Protein AF-A0A8D0G6Y2-F1 (afdb_monomer_lite)

Sequence (156 aa):
MEVSAKDVQKKNSLVETTPVTKPTTKTVTAESRKKTEPFVKKNSSHKALKVTAQERATEFAKELHEDGGKLFCTSCNVMLDHTRRSIVVDHIKCKTHLKRKAEFEQRNDNNRQRTITSSIQCHTDTQMSRIEVTQEFVKMCLEAKIPLEKADHPSV

Organism: Sphenodon punctatus (NCBI:txid8508)

Radius of gyration: 36.0 Å; chains: 1; bounding box: 61×84×103 Å

Foldseek 3Di:
DDDDDDDDDDDDDDDDDDDDDDDDDDDDDDDDDDDDDDDPPDPPPVDPPQQWLCNQCVVVVPQWDDDPRWIAGPQVRDTDDRRDPVRVVCCCVDPVNVVSVVVSVVVVVVPPDDDPVRVVVPPDVVVVVVVVVVVVVVVVCVVVVPDCVVVPDDDD

Structure (mmCIF, N/CA/C/O backbone):
data_AF-A0A8D0G6Y2-F1
#
_entry.id   AF-A0A8D0G6Y2-F1
#
loop_
_atom_site.group_PDB
_atom_site.id
_atom_site.type_symbol
_atom_site.label_atom_id
_atom_site.label_alt_id
_atom_site.label_comp_id
_atom_site.label_asym_id
_atom_site.label_entity_id
_atom_site.label_seq_id
_atom_site.pdbx_PDB_ins_code
_atom_site.Cartn_x
_atom_site.Cartn_y
_atom_site.Cartn_z
_atom_site.occupancy
_atom_site.B_iso_or_equiv
_atom_site.auth_seq_id
_atom_site.auth_comp_id
_atom_site.auth_asym_id
_atom_site.auth_atom_id
_atom_site.pdbx_PDB_model_num
ATOM 1 N N . MET A 1 1 ? -5.859 -54.068 20.489 1.00 40.16 1 MET A N 1
ATOM 2 C CA . MET A 1 1 ? -5.421 -53.446 21.753 1.00 40.16 1 MET A CA 1
ATOM 3 C C . MET A 1 1 ? -5.944 -52.017 21.716 1.00 40.16 1 MET A C 1
ATOM 5 O O . MET A 1 1 ? -5.443 -51.229 20.932 1.00 40.16 1 MET A O 1
ATOM 9 N N . GLU A 1 2 ? -7.207 -51.829 22.097 1.00 38.38 2 GLU A N 1
ATOM 10 C CA . GLU A 1 2 ? -7.658 -51.499 23.470 1.00 38.38 2 GLU A CA 1
ATOM 11 C C . GLU A 1 2 ? -7.444 -50.007 23.795 1.00 38.38 2 GLU A C 1
ATOM 13 O O . GLU A 1 2 ? -6.320 -49.529 23.801 1.00 38.38 2 GLU A O 1
ATOM 18 N N . VAL A 1 3 ? -8.503 -49.197 23.671 1.00 35.28 3 VAL A N 1
ATOM 19 C CA . VAL A 1 3 ? -9.381 -48.616 24.723 1.00 35.28 3 VAL A CA 1
ATOM 20 C C . VAL A 1 3 ? -8.755 -47.572 25.671 1.00 35.28 3 VAL A C 1
ATOM 22 O O . VAL A 1 3 ? -8.019 -47.895 26.586 1.00 35.28 3 VAL A O 1
ATOM 25 N N . SER A 1 4 ? -9.240 -46.334 25.486 1.00 39.44 4 SER A N 1
ATOM 26 C CA . SER A 1 4 ? -10.000 -45.507 26.446 1.00 39.44 4 SER A CA 1
ATOM 27 C C . SER A 1 4 ? -9.334 -44.760 27.620 1.00 39.44 4 SER A C 1
ATOM 29 O O . SER A 1 4 ? -8.659 -45.337 28.462 1.00 39.44 4 SER A O 1
ATOM 31 N N . ALA A 1 5 ? -9.751 -43.482 27.692 1.00 43.12 5 ALA A N 1
ATOM 32 C CA . ALA A 1 5 ? -10.068 -42.628 28.849 1.00 43.12 5 ALA A CA 1
ATOM 33 C C . ALA A 1 5 ? -8.969 -42.279 29.868 1.00 43.12 5 ALA A C 1
ATOM 35 O O . ALA A 1 5 ? -8.291 -43.168 30.360 1.00 43.12 5 ALA A O 1
ATOM 36 N N . LYS A 1 6 ? -8.900 -40.993 30.278 1.00 40.03 6 LYS A N 1
ATOM 37 C CA . LYS A 1 6 ? -9.425 -40.495 31.578 1.00 40.03 6 LYS A CA 1
ATOM 38 C C . LYS A 1 6 ? -9.667 -38.973 31.554 1.00 40.03 6 LYS A C 1
ATOM 40 O O . LYS A 1 6 ? -8.750 -38.194 31.310 1.00 40.03 6 LYS A O 1
ATOM 45 N N . ASP A 1 7 ? -10.903 -38.591 31.868 1.00 40.31 7 ASP A N 1
ATOM 46 C CA . ASP A 1 7 ? -11.307 -37.346 32.529 1.00 40.31 7 ASP A CA 1
ATOM 47 C C . ASP A 1 7 ? -10.454 -37.029 33.771 1.00 40.31 7 ASP A C 1
ATOM 49 O O . ASP A 1 7 ? -9.956 -37.946 34.416 1.00 40.31 7 ASP A O 1
ATOM 53 N N . VAL A 1 8 ? -10.391 -35.754 34.180 1.00 41.72 8 VAL A N 1
ATOM 54 C CA . VAL A 1 8 ? -10.646 -35.342 35.577 1.00 41.72 8 VAL A CA 1
ATOM 55 C C . VAL A 1 8 ? -10.889 -33.830 35.649 1.00 41.72 8 VAL A C 1
ATOM 57 O O . VAL A 1 8 ? -10.152 -32.996 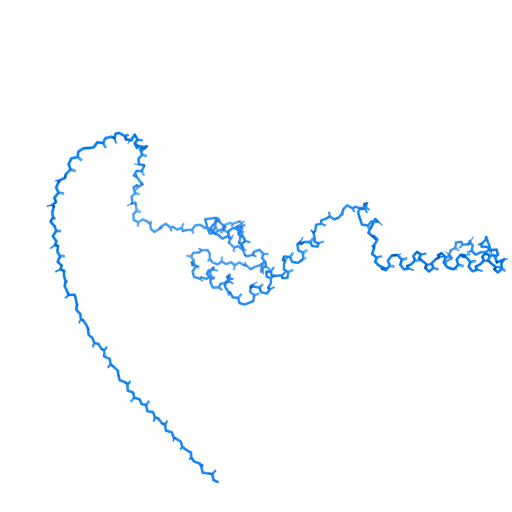35.131 1.00 41.72 8 VAL A O 1
ATOM 60 N N . GLN A 1 9 ? -11.960 -33.518 36.362 1.00 38.59 9 GLN A N 1
ATOM 61 C CA . GLN A 1 9 ? -12.584 -32.232 36.610 1.00 38.59 9 GLN A CA 1
ATOM 62 C C . GLN A 1 9 ? -12.322 -31.819 38.066 1.00 38.59 9 GLN A C 1
ATOM 64 O O . GLN A 1 9 ? -12.472 -32.649 38.963 1.00 38.59 9 GLN A O 1
ATOM 69 N N . LYS A 1 10 ? -11.982 -30.550 38.347 1.00 36.06 10 LYS A N 1
ATOM 70 C CA . LYS A 1 10 ? -12.066 -29.966 39.708 1.00 36.06 10 LYS A CA 1
ATOM 71 C C . LYS A 1 10 ? -12.098 -28.429 39.632 1.00 36.06 10 LYS A C 1
ATOM 73 O O . LYS A 1 10 ? -11.122 -27.818 39.230 1.00 36.06 10 LYS A O 1
ATOM 78 N N . LYS A 1 11 ? -13.293 -27.827 39.699 1.00 36.38 11 LYS A N 1
ATOM 79 C CA . LYS A 1 11 ? -13.962 -27.198 40.868 1.00 36.38 11 LYS A CA 1
ATOM 80 C C . LYS A 1 11 ? -13.344 -25.868 41.341 1.00 36.38 11 LYS A C 1
ATOM 82 O O . LYS A 1 11 ? -12.290 -25.862 41.958 1.00 36.38 11 LYS A O 1
ATOM 87 N N . ASN A 1 12 ? -14.120 -24.808 41.083 1.00 29.22 12 ASN A N 1
ATOM 88 C CA . ASN A 1 12 ? -14.600 -23.729 41.965 1.00 29.22 12 ASN A CA 1
ATOM 89 C C . ASN A 1 12 ? -13.676 -23.164 43.059 1.00 29.22 12 ASN A C 1
ATOM 91 O O . ASN A 1 12 ? -13.261 -23.912 43.934 1.00 29.22 12 ASN A O 1
ATOM 95 N N . SER A 1 13 ? -13.613 -21.826 43.165 1.00 35.34 13 SER A N 1
ATOM 96 C CA . SER A 1 13 ? -14.141 -21.127 44.355 1.00 35.34 13 SER A CA 1
ATOM 97 C C . SER A 1 13 ? -14.290 -19.607 44.151 1.00 35.34 13 SER A C 1
ATOM 99 O O . SER A 1 13 ? -13.337 -18.909 43.827 1.00 35.34 13 SER A O 1
ATOM 101 N N . LEU A 1 14 ? -15.516 -19.139 44.401 1.00 33.75 14 LEU A N 1
ATOM 102 C CA . LEU A 1 14 ? -15.931 -17.829 44.939 1.00 33.75 14 LEU A CA 1
ATOM 103 C C . LEU A 1 14 ? -15.182 -17.611 46.292 1.00 33.75 14 LEU A C 1
ATOM 105 O O . LEU A 1 14 ? -14.813 -18.604 46.912 1.00 33.75 14 LEU A O 1
ATOM 109 N N . VAL A 1 15 ? -14.824 -16.425 46.793 1.00 32.75 15 VAL A N 1
ATOM 110 C CA . VAL A 1 15 ? -15.685 -15.416 47.438 1.00 32.75 15 VAL A CA 1
ATOM 111 C C . VAL A 1 15 ? -14.880 -14.136 47.760 1.00 32.75 15 VAL A C 1
ATOM 113 O O . VAL A 1 15 ? -13.667 -14.189 47.937 1.00 32.75 15 VAL A O 1
ATOM 116 N N . GLU A 1 16 ? -15.621 -13.024 47.831 1.00 26.88 16 GLU A N 1
ATOM 117 C CA . GLU A 1 16 ? -15.520 -11.805 48.667 1.00 26.88 16 GLU A CA 1
ATOM 118 C C . GLU A 1 16 ? -14.322 -11.647 49.639 1.00 26.88 16 GLU A C 1
ATOM 120 O O . GLU A 1 16 ? -13.919 -12.574 50.326 1.00 26.88 16 GLU A O 1
ATOM 125 N N . THR A 1 17 ? -13.754 -10.461 49.880 1.00 29.72 17 THR A N 1
ATOM 126 C CA . THR A 1 17 ? -14.370 -9.351 50.638 1.00 29.72 17 THR A CA 1
ATOM 127 C C . THR A 1 17 ? -13.362 -8.188 50.729 1.00 29.72 17 THR A C 1
ATOM 129 O O . THR A 1 17 ? -12.161 -8.394 50.878 1.00 29.72 17 THR A O 1
ATOM 132 N N . THR A 1 18 ? -13.855 -6.950 50.681 1.00 32.94 18 THR A N 1
ATOM 133 C CA . THR A 1 18 ? -13.172 -5.732 51.173 1.00 32.94 18 THR A CA 1
ATOM 134 C C . THR A 1 18 ? -13.118 -5.723 52.714 1.00 32.94 18 THR A C 1
ATOM 136 O O . THR A 1 18 ? -14.000 -6.334 53.318 1.00 32.94 18 THR A O 1
ATOM 139 N N . PRO A 1 19 ? -12.213 -4.969 53.380 1.00 35.41 19 PRO A N 1
ATOM 140 C CA . PRO A 1 19 ? -12.608 -3.616 53.801 1.00 35.41 19 PRO A CA 1
ATOM 141 C C . PRO A 1 19 ? -11.492 -2.546 53.864 1.00 35.41 19 PRO A C 1
ATOM 143 O O . PRO A 1 19 ? -10.293 -2.796 53.827 1.00 35.41 19 PRO A O 1
ATOM 146 N N . VAL A 1 20 ? -11.995 -1.316 53.967 1.00 33.72 20 VAL A N 1
ATOM 147 C CA . VAL A 1 20 ? -11.392 0.021 54.072 1.00 33.72 20 VAL A CA 1
ATOM 148 C C . VAL A 1 20 ? -10.539 0.234 55.334 1.00 33.72 20 VAL A C 1
ATOM 150 O O . VAL A 1 20 ? -10.918 -0.213 56.412 1.00 33.72 20 VAL A O 1
ATOM 153 N N . THR A 1 21 ? -9.481 1.058 55.257 1.00 31.83 21 THR A N 1
ATOM 154 C CA . THR A 1 21 ? -9.026 1.893 56.397 1.00 31.83 21 THR A CA 1
ATOM 155 C C . THR A 1 21 ? -8.214 3.126 55.949 1.00 31.83 21 THR A C 1
ATOM 157 O O . THR A 1 21 ? -7.267 3.015 55.177 1.00 31.83 21 THR A O 1
ATOM 160 N N . LYS A 1 22 ? -8.608 4.317 56.437 1.00 33.00 22 LYS A N 1
ATOM 161 C CA . LYS A 1 22 ? -7.851 5.595 56.412 1.00 33.00 22 LYS A CA 1
ATOM 162 C C . LYS A 1 22 ? -6.828 5.624 57.565 1.00 33.00 22 LYS A C 1
ATOM 164 O O . LYS A 1 22 ? -7.079 4.972 58.577 1.00 33.00 22 LYS A O 1
ATOM 169 N N . PRO A 1 23 ? -5.740 6.415 57.473 1.00 30.23 23 PRO A N 1
ATOM 170 C CA . PRO A 1 23 ? -5.595 7.600 58.355 1.00 30.23 23 PRO A CA 1
ATOM 171 C C . PRO A 1 23 ? -4.897 8.799 57.657 1.00 30.23 23 PRO A C 1
ATOM 173 O O . PRO A 1 23 ? -4.056 8.620 56.788 1.00 30.23 23 PRO A O 1
ATOM 176 N N . THR A 1 24 ? -5.378 10.038 57.801 1.00 30.72 24 THR A N 1
ATOM 177 C CA . THR A 1 24 ? -5.086 11.059 58.840 1.00 30.72 24 THR A CA 1
ATOM 178 C C . THR A 1 24 ? -3.816 11.894 58.595 1.00 30.72 24 THR A C 1
ATOM 180 O O . THR A 1 24 ? -2.705 11.400 58.454 1.00 30.72 24 THR A O 1
ATOM 183 N N . THR A 1 25 ? -4.070 13.200 58.576 1.00 30.22 25 THR A N 1
ATOM 184 C CA . THR A 1 25 ? -3.269 14.409 58.356 1.00 30.22 25 THR A CA 1
ATOM 185 C C . THR A 1 25 ? -1.990 14.531 59.195 1.00 30.22 25 THR A C 1
ATOM 187 O O . THR A 1 25 ? -2.044 14.320 60.405 1.00 30.22 25 THR A O 1
ATOM 190 N N . LYS A 1 26 ? -0.899 15.043 58.597 1.00 35.69 26 LYS A N 1
ATOM 191 C CA . LYS A 1 26 ? 0.097 15.900 59.276 1.00 35.69 26 LYS A CA 1
ATOM 192 C C . LYS A 1 26 ? 0.631 16.993 58.337 1.00 35.69 26 LYS A C 1
ATOM 194 O O . LYS A 1 26 ? 1.011 16.726 57.203 1.00 35.69 26 LYS A O 1
ATOM 199 N N . THR A 1 27 ? 0.629 18.213 58.862 1.00 29.94 27 THR A N 1
ATOM 200 C CA . THR A 1 27 ? 1.142 19.475 58.313 1.00 29.94 27 THR A CA 1
ATOM 201 C C . THR A 1 27 ? 2.652 19.584 58.521 1.00 29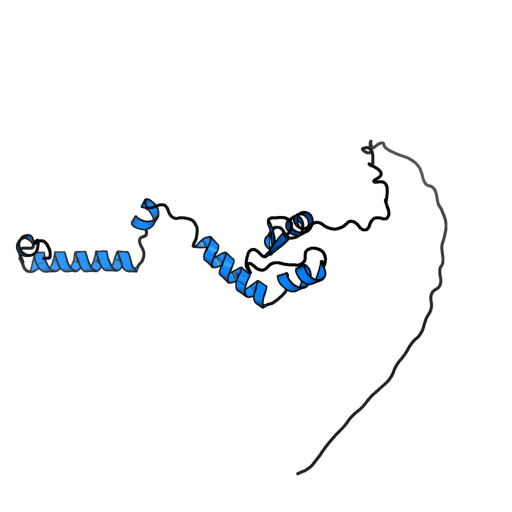.94 27 THR A C 1
ATOM 203 O O . THR A 1 27 ? 3.078 19.386 59.655 1.00 29.94 27 THR A O 1
ATOM 206 N N . VAL A 1 28 ? 3.430 19.992 57.507 1.00 33.78 28 VAL A N 1
ATOM 207 C CA . VAL A 1 28 ? 4.751 20.638 57.677 1.00 33.78 28 VAL A CA 1
ATOM 208 C C . VAL A 1 28 ? 4.994 21.660 56.545 1.00 33.78 28 VAL A C 1
ATOM 210 O O . VAL A 1 28 ? 4.890 21.330 55.371 1.00 33.78 28 VAL A O 1
ATOM 213 N N . THR A 1 29 ? 5.231 22.895 56.997 1.00 30.47 29 THR A N 1
ATOM 214 C CA . THR A 1 29 ? 5.884 24.120 56.476 1.00 30.47 29 THR A CA 1
ATOM 215 C C . THR A 1 29 ? 6.164 24.402 54.988 1.00 30.47 29 THR A C 1
ATOM 217 O O . THR A 1 29 ? 6.424 23.541 54.159 1.00 30.47 29 THR A O 1
ATOM 220 N N . ALA A 1 30 ? 6.139 25.714 54.727 1.00 32.72 30 ALA A N 1
ATOM 221 C CA . ALA A 1 30 ? 6.271 26.455 53.479 1.00 32.72 30 ALA A CA 1
ATOM 222 C C . ALA A 1 30 ? 7.594 26.267 52.718 1.00 32.72 30 ALA A C 1
ATOM 224 O O . ALA A 1 30 ? 8.631 26.112 53.346 1.00 32.72 30 ALA A O 1
ATOM 225 N N . GLU A 1 31 ? 7.555 26.415 51.385 1.00 29.66 31 GLU A N 1
ATOM 226 C CA . GLU A 1 31 ? 8.246 27.491 50.650 1.00 29.66 31 GLU A CA 1
ATOM 227 C C . GLU A 1 31 ? 8.066 27.392 49.120 1.00 29.66 31 GLU A C 1
ATOM 229 O O . GLU A 1 31 ? 7.921 26.323 48.536 1.00 29.66 31 GLU A O 1
ATOM 234 N N . SER A 1 32 ? 8.166 28.566 48.490 1.00 34.62 32 SER A N 1
ATOM 235 C CA . SER A 1 32 ? 8.551 28.826 47.096 1.00 34.62 32 SER A CA 1
ATOM 236 C C . SER A 1 32 ? 7.528 28.697 45.953 1.00 34.62 32 SER A C 1
ATOM 238 O O . SER A 1 32 ? 7.141 27.639 45.465 1.00 34.62 32 SER A O 1
ATOM 240 N N . ARG A 1 33 ? 7.196 29.896 45.457 1.00 44.88 33 ARG A N 1
ATOM 241 C CA . ARG A 1 33 ? 6.489 30.266 44.227 1.00 44.88 33 ARG A CA 1
ATOM 242 C C . ARG A 1 33 ? 6.877 29.417 43.007 1.00 44.88 33 ARG A C 1
ATOM 244 O O . ARG A 1 33 ? 8.013 29.486 42.545 1.00 44.88 33 ARG A O 1
ATOM 251 N N . LYS A 1 34 ? 5.878 28.819 42.352 1.00 42.91 34 LYS A N 1
ATOM 252 C CA . LYS A 1 34 ? 5.822 28.725 40.883 1.00 42.91 34 LYS A CA 1
ATOM 253 C C . LYS A 1 34 ? 4.424 29.117 40.417 1.00 42.91 34 LYS A C 1
ATOM 255 O O . LYS A 1 34 ? 3.429 28.553 40.854 1.00 42.91 34 LYS A O 1
ATOM 260 N N . LYS A 1 35 ? 4.381 30.145 39.572 1.00 42.09 35 LYS A N 1
ATOM 261 C CA . LYS A 1 35 ? 3.191 30.681 38.910 1.00 42.09 35 LYS A CA 1
ATOM 262 C C . LYS A 1 35 ? 2.644 29.578 37.997 1.00 42.09 35 LYS A C 1
ATOM 264 O O . LYS A 1 35 ? 3.256 29.274 36.980 1.00 42.09 35 LYS A O 1
ATOM 269 N N . THR A 1 36 ? 1.574 28.913 38.414 1.00 43.34 36 THR A N 1
ATOM 270 C CA . THR A 1 36 ? 0.881 27.915 37.600 1.00 43.34 36 THR A CA 1
ATOM 271 C C . THR A 1 36 ? -0.076 28.625 36.652 1.00 43.34 36 THR A C 1
ATOM 273 O O . THR A 1 36 ? -0.949 29.383 37.071 1.00 43.34 36 THR A O 1
ATOM 276 N N . GLU A 1 37 ? 0.141 28.386 35.362 1.00 54.94 37 GLU A N 1
ATOM 277 C CA . GLU A 1 37 ? -0.744 28.748 34.258 1.00 54.94 37 GLU A CA 1
ATOM 278 C C . GLU A 1 37 ? -2.204 28.354 34.561 1.00 54.94 37 GLU A C 1
ATOM 280 O O . GLU A 1 37 ? -2.440 27.326 35.211 1.00 54.94 37 GLU A O 1
ATOM 285 N N . PRO A 1 38 ? -3.202 29.141 34.117 1.00 42.25 38 PRO A N 1
ATOM 286 C CA . PRO A 1 38 ? -4.597 28.882 34.438 1.00 42.25 38 PRO A CA 1
ATOM 287 C C . PRO A 1 38 ? -5.032 27.520 33.891 1.00 42.25 38 PRO A C 1
ATOM 289 O O . PRO A 1 38 ? -5.123 27.293 32.685 1.00 42.25 38 PRO A O 1
ATOM 292 N N . PHE A 1 39 ? -5.333 26.606 34.813 1.00 47.25 39 PHE A N 1
ATOM 293 C CA . PHE A 1 39 ? -5.939 25.318 34.515 1.00 47.25 39 PHE A CA 1
ATOM 294 C C . PHE A 1 39 ? -7.340 25.576 33.951 1.00 47.25 39 PHE A C 1
ATOM 296 O O . PHE A 1 39 ? -8.282 25.866 34.696 1.00 47.25 39 PHE A O 1
ATOM 303 N N . VAL A 1 40 ? -7.475 25.517 32.624 1.00 55.16 40 VAL A N 1
ATOM 304 C CA . VAL A 1 40 ? -8.771 25.586 31.946 1.00 55.16 40 VAL A CA 1
ATOM 305 C C . VAL A 1 40 ? -9.592 24.389 32.415 1.00 55.16 40 VAL A C 1
ATOM 307 O O . VAL A 1 40 ? -9.393 23.255 31.978 1.00 55.16 40 VAL A O 1
ATOM 310 N N . LYS A 1 41 ? -10.512 24.643 33.348 1.00 55.66 41 LYS A N 1
ATOM 311 C CA . LYS A 1 41 ? -11.506 23.671 33.795 1.00 55.66 41 LYS A CA 1
ATOM 312 C C . LYS A 1 41 ? -12.394 23.353 32.594 1.00 55.66 41 LYS A C 1
ATOM 314 O O . LYS A 1 41 ? -13.267 24.138 32.237 1.00 55.66 41 LYS A O 1
ATOM 319 N N . LYS A 1 42 ? -12.155 22.217 31.935 1.00 60.00 42 LYS A N 1
ATOM 320 C CA . LYS A 1 42 ? -13.101 21.685 30.952 1.00 60.00 42 LYS A CA 1
ATOM 321 C C . LYS A 1 42 ? -14.353 21.271 31.712 1.00 60.00 42 LYS A C 1
ATOM 323 O O . LYS A 1 42 ? -14.315 20.342 32.515 1.00 60.00 42 LYS A O 1
ATOM 328 N N . ASN A 1 43 ? -15.444 21.985 31.464 1.00 55.78 43 ASN A N 1
ATOM 329 C CA . ASN A 1 43 ? -16.764 21.637 31.966 1.00 55.78 43 ASN A CA 1
ATOM 330 C C . ASN A 1 43 ? -17.073 20.198 31.540 1.00 55.78 43 ASN A C 1
ATOM 332 O O . ASN A 1 43 ? -17.166 19.908 30.344 1.00 55.78 43 ASN A O 1
ATOM 336 N N . SER A 1 44 ? -17.201 19.290 32.509 1.00 57.62 44 SER A N 1
ATOM 337 C CA . SER A 1 44 ? -17.569 17.899 32.262 1.00 57.62 44 SER A CA 1
ATOM 338 C C . SER A 1 44 ? -19.055 17.832 31.925 1.00 57.62 44 SER A C 1
ATOM 340 O O . SER A 1 44 ? -19.898 17.469 32.742 1.00 57.62 44 SER A O 1
ATOM 342 N N . SER A 1 45 ? -19.396 18.214 30.696 1.00 62.16 45 SER A N 1
ATOM 343 C CA . SER A 1 45 ? -20.637 17.749 30.101 1.00 62.16 45 SER A CA 1
ATOM 344 C C . SER A 1 45 ? -20.511 16.231 30.005 1.00 62.16 45 SER A C 1
ATOM 346 O O . SER A 1 45 ? -19.595 15.739 29.351 1.00 62.16 45 SER A O 1
ATOM 348 N N . HIS A 1 46 ? -21.396 15.489 30.674 1.00 58.97 46 HIS A N 1
ATOM 349 C CA . HIS A 1 46 ? -21.494 14.022 30.632 1.00 58.97 46 HIS A CA 1
ATOM 350 C C . HIS A 1 46 ? -21.943 13.502 29.251 1.00 58.97 46 HIS A C 1
ATOM 352 O O . HIS A 1 46 ? -22.744 12.579 29.132 1.00 58.97 46 HIS A O 1
ATOM 358 N N . LYS A 1 47 ? -21.444 14.111 28.178 1.00 56.19 47 LYS A N 1
ATOM 359 C CA . LYS A 1 47 ? -21.535 13.588 26.827 1.00 56.19 47 LYS A CA 1
ATOM 360 C C . LYS A 1 47 ? -20.320 12.693 26.655 1.00 56.19 47 LYS A C 1
ATOM 362 O O . LYS A 1 47 ? -19.191 13.171 26.739 1.00 56.19 47 LYS A O 1
ATOM 367 N N . ALA A 1 48 ? -20.550 11.398 26.446 1.00 58.53 48 ALA A N 1
ATOM 368 C CA . ALA A 1 48 ? -19.501 10.505 25.978 1.00 58.53 48 ALA A CA 1
ATOM 369 C C . ALA A 1 48 ? -18.832 11.178 24.772 1.00 58.53 48 ALA A C 1
ATOM 371 O O . ALA A 1 48 ? -19.508 11.468 23.781 1.00 58.53 48 ALA A O 1
ATOM 372 N N . LEU A 1 49 ? -17.547 11.515 24.903 1.00 72.62 49 LEU A N 1
ATOM 373 C CA . LEU A 1 49 ? -16.783 12.138 23.830 1.00 72.62 49 LEU A CA 1
ATOM 374 C C . LEU A 1 49 ? -16.800 11.153 22.662 1.00 72.62 49 LEU A C 1
ATOM 376 O O . LEU A 1 49 ? -16.187 10.087 22.730 1.00 72.62 49 LEU A O 1
ATOM 380 N N . LYS A 1 50 ? -17.589 11.463 21.629 1.00 81.69 50 LYS A N 1
ATOM 381 C CA . LYS A 1 50 ? -17.588 10.690 20.393 1.00 81.69 50 LYS A CA 1
ATOM 382 C C . LYS A 1 50 ? -16.234 10.928 19.751 1.00 81.69 50 LYS A C 1
ATOM 384 O O . LYS A 1 50 ? -16.007 12.005 19.212 1.00 81.69 50 LYS A O 1
ATOM 389 N N . VAL A 1 51 ? -15.351 9.942 19.873 1.00 90.12 51 VAL A N 1
ATOM 390 C CA . VAL A 1 51 ? -14.041 9.998 19.234 1.00 90.12 51 VAL A CA 1
ATOM 391 C C . VAL A 1 51 ? -14.266 10.063 17.731 1.00 90.12 51 VAL A C 1
ATOM 393 O O . VAL A 1 51 ? -14.983 9.225 17.185 1.00 90.12 51 VAL A O 1
ATOM 396 N N . THR A 1 52 ? -13.695 11.064 17.081 1.00 94.00 52 THR A N 1
ATOM 397 C CA . THR A 1 52 ? -13.785 11.259 15.633 1.00 94.00 52 THR A CA 1
ATOM 398 C C . THR A 1 52 ? -12.795 10.354 14.895 1.00 94.00 52 THR A C 1
ATOM 400 O O . THR A 1 52 ? -11.812 9.871 15.467 1.00 94.00 52 THR A O 1
ATOM 403 N N . ALA A 1 53 ? -13.027 10.125 13.599 1.00 94.75 53 ALA A N 1
ATOM 404 C CA . ALA A 1 53 ? -12.070 9.408 12.755 1.00 94.75 53 ALA A CA 1
ATOM 405 C C . ALA A 1 53 ? -10.693 10.096 12.745 1.00 94.75 53 ALA A C 1
ATOM 407 O O . ALA A 1 53 ? -9.672 9.422 12.865 1.00 94.75 53 ALA A O 1
ATOM 408 N N . GLN A 1 54 ? -10.666 11.430 12.713 1.00 95.62 54 GLN A N 1
ATOM 409 C CA . GLN A 1 54 ? -9.432 12.215 12.720 1.00 95.62 54 GLN A CA 1
ATOM 410 C C . GLN A 1 54 ? -8.647 12.065 14.035 1.00 95.62 54 GLN A C 1
ATOM 412 O O . GLN A 1 54 ? -7.422 11.920 14.016 1.00 95.62 54 GLN A O 1
ATOM 417 N N . GLU A 1 55 ? -9.330 12.027 15.184 1.00 95.06 55 GLU A N 1
ATOM 418 C CA . GLU A 1 55 ? -8.684 11.765 16.479 1.00 95.06 55 GLU A CA 1
ATOM 419 C C . GLU A 1 55 ? -8.032 10.373 16.514 1.00 95.06 55 GLU A C 1
ATOM 421 O O . GLU A 1 55 ? -6.908 10.234 16.999 1.00 95.06 55 GLU A O 1
ATOM 426 N N . ARG A 1 56 ? -8.682 9.347 15.943 1.00 94.81 56 ARG A N 1
ATOM 427 C CA . ARG A 1 56 ? -8.085 8.003 15.812 1.00 94.81 56 ARG A CA 1
ATOM 428 C C . ARG A 1 56 ? -6.919 7.963 14.838 1.00 94.81 56 ARG A C 1
ATOM 430 O O . ARG A 1 56 ? -5.921 7.311 15.135 1.00 94.81 56 ARG A O 1
ATOM 437 N N . ALA A 1 57 ? -7.029 8.645 13.702 1.00 96.25 57 ALA A N 1
ATOM 438 C CA . ALA A 1 57 ? -5.925 8.758 12.757 1.00 96.25 57 ALA A CA 1
ATOM 439 C C . ALA A 1 57 ? -4.713 9.419 13.425 1.00 96.25 57 ALA A C 1
ATOM 441 O O . ALA A 1 57 ? -3.597 8.951 13.258 1.00 96.25 57 ALA A O 1
ATOM 442 N N . THR A 1 58 ? -4.930 10.425 14.275 1.00 95.50 58 THR A N 1
ATOM 443 C CA . THR A 1 58 ? -3.849 11.067 15.038 1.00 95.50 58 THR A CA 1
ATOM 444 C C . THR A 1 58 ? -3.245 10.125 16.089 1.00 95.50 58 THR A C 1
ATOM 446 O O . THR A 1 58 ? -2.026 10.076 16.243 1.00 95.50 58 THR A O 1
ATOM 449 N N . GLU A 1 59 ? -4.070 9.335 16.787 1.00 95.00 59 GLU A N 1
ATOM 450 C CA . GLU A 1 59 ? -3.607 8.328 17.759 1.00 95.00 59 GLU A CA 1
ATOM 451 C C . GLU A 1 59 ?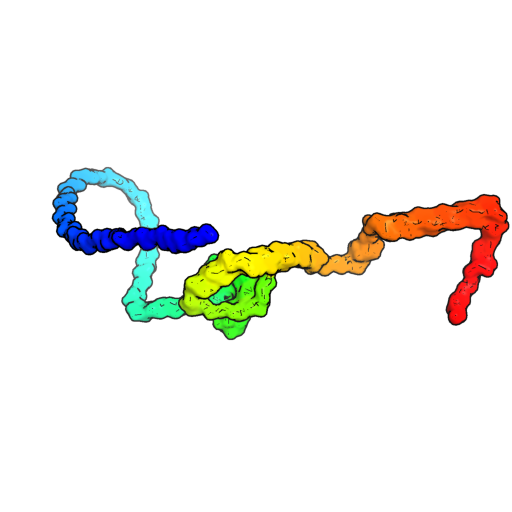 -2.736 7.239 17.104 1.00 95.00 59 GLU A C 1
ATOM 453 O O . GLU A 1 59 ? -1.746 6.796 17.687 1.00 95.00 59 GLU A O 1
ATOM 458 N N . PHE A 1 60 ? -3.081 6.832 15.879 1.00 94.75 60 PHE A N 1
ATOM 459 C CA . PHE A 1 60 ? -2.407 5.773 15.122 1.00 94.75 60 PHE A CA 1
ATOM 460 C C . PHE A 1 60 ? -1.800 6.287 13.807 1.00 94.75 60 PHE A C 1
ATOM 462 O O . PHE A 1 60 ? -1.857 5.599 12.787 1.00 94.75 60 PHE A O 1
ATOM 469 N N . ALA A 1 61 ? -1.164 7.463 13.836 1.00 92.94 61 ALA A N 1
ATOM 470 C CA . ALA A 1 61 ? -0.723 8.200 12.641 1.00 92.94 61 ALA A CA 1
ATOM 471 C C . ALA A 1 61 ? 0.242 7.447 11.708 1.00 92.94 61 ALA A C 1
ATOM 473 O O . ALA A 1 61 ? 0.418 7.826 10.556 1.00 92.94 61 ALA A O 1
ATOM 474 N N . LYS A 1 62 ? 0.885 6.378 12.192 1.00 92.69 62 LYS A N 1
ATOM 475 C CA . LYS A 1 62 ? 1.768 5.529 11.376 1.00 92.69 62 LYS A CA 1
ATOM 476 C C . LYS A 1 62 ? 1.012 4.519 10.514 1.00 92.69 62 LYS A C 1
ATOM 478 O O . LYS A 1 62 ? 1.520 4.095 9.486 1.00 92.69 62 LYS A O 1
ATOM 483 N N . GLU A 1 63 ? -0.150 4.078 10.978 1.00 94.88 63 GLU A N 1
ATOM 484 C CA . GLU A 1 63 ? -0.869 2.924 10.425 1.00 94.88 63 GLU A CA 1
ATOM 485 C C . GLU A 1 63 ? -2.153 3.356 9.710 1.00 94.88 63 GLU A C 1
ATOM 487 O O . GLU A 1 63 ? -2.618 2.663 8.800 1.00 94.88 63 GLU A O 1
ATOM 492 N N . LEU A 1 64 ? -2.740 4.480 10.139 1.00 96.69 64 LEU A N 1
ATOM 493 C CA . LEU A 1 64 ? -4.070 4.920 9.741 1.00 96.69 64 LEU A CA 1
ATOM 494 C C . LEU A 1 64 ? -4.066 6.356 9.221 1.00 96.69 64 LEU A C 1
ATOM 496 O O . LEU A 1 64 ? -3.308 7.200 9.697 1.00 96.69 64 LEU A O 1
ATOM 500 N N . HIS A 1 65 ? -4.989 6.636 8.311 1.00 97.00 65 HIS A N 1
ATOM 501 C CA . HIS A 1 65 ? -5.321 7.981 7.856 1.00 97.00 65 HIS A CA 1
ATOM 502 C C . HIS A 1 65 ? -6.841 8.161 7.828 1.00 97.00 65 HIS A C 1
ATOM 504 O O . HIS A 1 65 ? -7.604 7.191 7.813 1.00 97.00 65 HIS A O 1
ATOM 510 N N . GLU A 1 66 ? -7.278 9.411 7.878 1.00 96.94 66 GLU A N 1
ATOM 511 C CA . GLU A 1 66 ? -8.684 9.776 7.762 1.00 96.94 66 GLU A CA 1
ATOM 512 C C . GLU A 1 66 ? -8.955 10.316 6.357 1.00 96.94 66 GLU A C 1
ATOM 514 O O . GLU A 1 66 ? -8.129 11.037 5.800 1.00 96.94 66 GLU A O 1
ATOM 519 N N . ASP A 1 67 ? -10.092 9.920 5.792 1.00 96.06 67 ASP A N 1
ATOM 520 C CA . ASP A 1 67 ? -10.601 10.427 4.522 1.00 96.06 67 ASP A CA 1
ATOM 521 C C . ASP A 1 67 ? -12.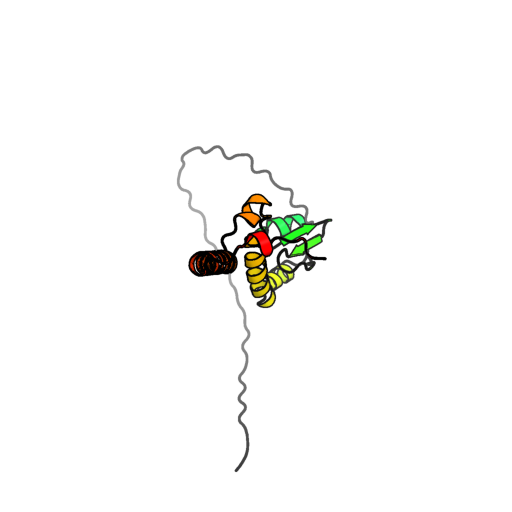133 10.521 4.588 1.00 96.06 67 ASP A C 1
ATOM 523 O O . ASP A 1 67 ? -12.830 9.534 4.860 1.00 96.06 67 ASP A O 1
ATOM 527 N N . GLY A 1 68 ? -12.670 11.725 4.388 1.00 94.06 68 GLY A N 1
ATOM 528 C CA . GLY A 1 68 ? -14.112 11.981 4.332 1.00 94.06 68 GLY A CA 1
ATOM 529 C C . GLY A 1 68 ? -14.895 11.569 5.589 1.00 94.06 68 GLY A C 1
ATOM 530 O O . GLY A 1 68 ? -16.028 11.091 5.490 1.00 94.06 68 GLY A O 1
ATOM 531 N N . GLY A 1 69 ? -14.300 11.697 6.772 1.00 93.69 69 GLY A N 1
ATOM 532 C CA . GLY A 1 69 ? -14.860 11.285 8.060 1.00 93.69 69 GLY A CA 1
ATOM 533 C C . GLY A 1 69 ? -14.753 9.784 8.341 1.00 93.69 69 GLY A C 1
ATOM 534 O O . GLY A 1 69 ? -15.361 9.290 9.298 1.00 93.69 69 GLY A O 1
ATOM 535 N N . LYS A 1 70 ? -14.007 9.038 7.521 1.00 95.38 70 LYS A N 1
ATOM 536 C CA . LYS A 1 70 ? -13.815 7.589 7.648 1.00 95.38 70 LYS A CA 1
ATOM 537 C C . LYS A 1 70 ? -12.354 7.277 7.931 1.00 95.38 70 LYS A C 1
ATOM 539 O O . LYS A 1 70 ? -11.458 7.988 7.500 1.00 95.38 70 LYS A O 1
ATOM 544 N N . LEU A 1 71 ? -12.120 6.205 8.679 1.00 96.75 71 LEU A N 1
ATOM 545 C CA . LEU A 1 71 ? -10.781 5.782 9.066 1.00 96.75 71 LEU A CA 1
ATOM 546 C C . LEU A 1 71 ? -10.330 4.648 8.152 1.00 96.75 71 LEU A C 1
ATOM 548 O O . LEU A 1 71 ? -11.041 3.652 8.010 1.00 96.75 71 LEU A O 1
ATOM 552 N N . PHE A 1 72 ? -9.149 4.784 7.569 1.00 97.62 72 PHE A N 1
ATOM 553 C CA . PHE A 1 72 ? -8.563 3.797 6.674 1.00 97.62 72 PHE A CA 1
ATOM 554 C C . PHE A 1 72 ? -7.199 3.356 7.183 1.00 97.62 72 PHE A C 1
ATOM 556 O O . PHE A 1 72 ? -6.443 4.143 7.749 1.00 97.62 72 PHE A O 1
ATOM 563 N N . CYS A 1 73 ? -6.876 2.085 6.964 1.00 97.25 73 CYS A N 1
ATOM 564 C CA . CYS A 1 73 ? -5.519 1.589 7.142 1.00 97.25 73 CYS A CA 1
ATOM 565 C C . CYS A 1 73 ? -4.698 1.819 5.871 1.00 97.25 73 CYS A C 1
ATOM 567 O O . CYS A 1 73 ? -5.113 1.406 4.790 1.00 97.25 73 CYS A O 1
ATOM 569 N N . THR A 1 74 ? -3.512 2.409 6.013 1.00 95.44 74 THR A N 1
ATOM 570 C CA . THR A 1 74 ? -2.632 2.774 4.892 1.00 95.44 74 THR A CA 1
ATOM 571 C C . THR A 1 74 ? -2.018 1.561 4.188 1.00 95.44 74 THR A C 1
ATOM 573 O O . THR A 1 74 ? -1.901 1.551 2.969 1.00 95.44 74 THR A O 1
ATOM 576 N N . SER A 1 75 ? -1.642 0.512 4.925 1.00 95.19 75 SER A N 1
ATOM 577 C CA . SER A 1 75 ? -1.030 -0.689 4.333 1.00 95.19 75 SER A CA 1
ATOM 578 C C . SER A 1 75 ? -2.065 -1.685 3.806 1.00 95.19 75 SER A C 1
ATOM 580 O O . SER A 1 75 ? -1.819 -2.392 2.828 1.00 95.19 75 SER A O 1
ATOM 582 N N . CYS A 1 76 ? -3.229 -1.766 4.456 1.00 95.00 76 CYS A N 1
ATOM 583 C CA . CYS A 1 76 ? -4.284 -2.705 4.090 1.00 95.00 76 CYS A CA 1
ATOM 584 C C . CYS A 1 76 ? -5.322 -2.126 3.120 1.00 95.00 76 CYS A C 1
ATOM 586 O O . CYS A 1 76 ? -6.057 -2.916 2.530 1.00 95.00 76 CYS A O 1
ATOM 588 N N . ASN A 1 77 ? -5.416 -0.798 2.980 1.00 94.94 77 ASN A N 1
ATOM 589 C CA . ASN A 1 77 ? -6.460 -0.090 2.224 1.00 94.94 77 ASN A CA 1
ATOM 590 C C . ASN A 1 77 ? -7.889 -0.531 2.589 1.00 94.94 77 ASN A C 1
ATOM 592 O O . ASN A 1 77 ? -8.778 -0.590 1.743 1.00 94.94 77 ASN A O 1
ATOM 596 N N . VAL A 1 78 ? -8.112 -0.867 3.863 1.00 95.62 78 VAL A N 1
ATOM 597 C CA . VAL A 1 78 ? -9.433 -1.239 4.387 1.00 95.62 78 VAL A CA 1
ATOM 598 C C . VAL A 1 78 ? -9.979 -0.137 5.282 1.00 95.62 78 VAL A C 1
ATOM 600 O O . VAL A 1 78 ? -9.229 0.508 6.016 1.00 95.62 78 VAL A O 1
ATOM 603 N N . MET A 1 79 ? -11.296 0.045 5.237 1.00 96.12 79 MET A N 1
ATOM 604 C CA . MET A 1 79 ? -12.020 0.943 6.131 1.00 96.12 79 MET A CA 1
ATOM 605 C C . MET A 1 79 ? -12.188 0.291 7.508 1.00 96.12 79 MET A C 1
ATOM 607 O O . MET A 1 79 ? -12.574 -0.875 7.603 1.00 96.12 79 MET A O 1
ATOM 611 N N . LEU A 1 80 ? -11.931 1.051 8.569 1.00 95.81 80 LEU A N 1
ATOM 612 C CA . LEU A 1 80 ? -12.085 0.631 9.959 1.00 95.81 80 LEU A CA 1
ATOM 613 C C . LEU A 1 80 ? -13.153 1.468 10.668 1.00 95.81 80 LEU A C 1
ATOM 615 O O . LEU A 1 80 ? -13.324 2.661 10.412 1.00 95.81 80 LEU A O 1
ATOM 619 N N . ASP A 1 81 ? -13.849 0.840 11.614 1.00 94.94 81 ASP A N 1
ATOM 620 C CA . ASP A 1 81 ? -14.761 1.540 12.514 1.00 94.94 81 ASP A CA 1
ATOM 621 C C . ASP A 1 81 ? -13.958 2.320 13.569 1.00 94.94 81 ASP A C 1
ATOM 623 O O . ASP A 1 81 ? -13.372 1.746 14.489 1.00 94.94 81 ASP A O 1
ATOM 627 N N . HIS A 1 82 ? -13.949 3.647 13.445 1.00 94.19 82 HIS A N 1
ATOM 628 C CA . HIS A 1 82 ? -13.234 4.546 14.352 1.00 94.19 82 HIS A CA 1
ATOM 629 C C . HIS A 1 82 ? -13.846 4.610 15.762 1.00 94.19 82 HIS A C 1
ATOM 631 O O . HIS A 1 82 ? -13.164 4.989 16.724 1.00 94.19 82 HIS A O 1
ATOM 637 N N . THR A 1 83 ? -15.119 4.228 15.913 1.00 92.62 83 THR A N 1
ATOM 638 C CA . THR A 1 83 ? -15.826 4.303 17.199 1.00 92.62 83 THR A CA 1
ATOM 639 C C . THR A 1 83 ? -15.317 3.247 18.180 1.00 92.62 83 THR A C 1
ATOM 641 O O . THR A 1 83 ? -15.225 3.498 19.386 1.00 92.62 83 THR A O 1
ATOM 644 N N . ARG A 1 84 ? -14.905 2.080 17.669 1.00 92.69 84 ARG A N 1
ATOM 645 C CA . ARG A 1 84 ? -14.454 0.934 18.465 1.00 92.69 84 ARG A CA 1
ATOM 646 C C . ARG A 1 84 ? -12.935 0.834 18.472 1.00 92.69 84 ARG A C 1
ATOM 648 O O . ARG A 1 84 ? -12.325 0.257 17.574 1.00 92.69 84 ARG A O 1
ATOM 655 N N . ARG A 1 85 ? -12.313 1.310 19.557 1.00 93.75 85 ARG A N 1
ATOM 656 C CA . ARG A 1 85 ? -10.849 1.234 19.734 1.00 93.75 85 ARG A CA 1
ATOM 657 C C . ARG A 1 85 ? -10.303 -0.190 19.615 1.00 93.75 85 ARG A C 1
ATOM 659 O O . ARG A 1 85 ? -9.205 -0.356 19.105 1.00 93.75 85 ARG A O 1
ATOM 666 N N . SER A 1 86 ? -11.042 -1.199 20.078 1.00 95.19 86 SER A N 1
ATOM 667 C CA . SER A 1 86 ? -10.615 -2.602 20.008 1.00 95.19 86 SER A CA 1
ATOM 668 C C . SER A 1 86 ? -10.489 -3.113 18.575 1.00 95.19 86 SER A C 1
ATOM 670 O O . SER A 1 86 ? -9.550 -3.833 18.284 1.00 95.19 86 SER A O 1
ATOM 672 N N . ILE A 1 87 ? -11.361 -2.692 17.657 1.00 94.50 87 ILE A N 1
ATOM 673 C CA . ILE A 1 87 ? -11.291 -3.122 16.253 1.00 94.50 87 ILE A CA 1
ATOM 674 C C . ILE A 1 87 ? -10.030 -2.571 15.585 1.00 94.50 87 ILE A C 1
ATOM 676 O O . ILE A 1 87 ? -9.325 -3.297 14.889 1.00 94.50 87 ILE A O 1
ATOM 680 N N . VAL A 1 88 ? -9.710 -1.303 15.851 1.00 95.94 88 VAL A N 1
ATOM 681 C CA . VAL A 1 88 ? -8.462 -0.667 15.402 1.00 95.94 88 VAL A CA 1
ATOM 682 C C . VAL A 1 88 ? -7.246 -1.354 16.043 1.00 95.94 88 VAL A C 1
ATOM 684 O O . VAL A 1 88 ? -6.326 -1.782 15.349 1.00 95.94 88 VAL A O 1
ATOM 687 N N . VAL A 1 89 ? -7.335 -1.527 17.365 1.00 96.75 89 VAL A N 1
ATOM 688 C CA . VAL A 1 89 ? -6.626 -2.483 18.228 1.00 96.75 89 VAL A CA 1
ATOM 689 C C . VAL A 1 89 ? -6.060 -3.711 17.516 1.00 96.75 89 VAL A C 1
ATOM 691 O O . VAL A 1 89 ? -4.872 -3.882 17.226 1.00 96.75 89 VAL A O 1
ATOM 694 N N . ASP A 1 90 ? -7.018 -4.591 17.269 1.00 97.19 90 ASP A N 1
ATOM 695 C CA . ASP A 1 90 ? -6.845 -5.951 16.813 1.00 97.19 90 ASP A CA 1
ATOM 696 C C . ASP A 1 90 ? -6.409 -5.969 15.355 1.00 97.19 90 ASP A C 1
ATOM 698 O O . ASP A 1 90 ? -5.549 -6.771 14.999 1.00 97.19 90 ASP A O 1
ATOM 702 N N . HIS A 1 91 ? -6.908 -5.042 14.530 1.00 96.88 91 HIS A N 1
ATOM 703 C CA . HIS A 1 91 ? -6.476 -4.906 13.144 1.00 96.88 91 HIS A CA 1
ATOM 704 C C . HIS A 1 91 ? -4.965 -4.671 13.041 1.00 96.88 91 HIS A C 1
ATOM 706 O O . HIS A 1 91 ? -4.281 -5.432 12.359 1.00 96.88 91 HIS A O 1
ATOM 712 N N . ILE A 1 92 ? -4.430 -3.683 13.766 1.00 96.19 92 ILE A N 1
ATOM 713 C CA . ILE A 1 92 ? -3.000 -3.329 13.705 1.00 96.19 92 ILE A CA 1
ATOM 714 C C . ILE A 1 92 ? -2.119 -4.463 14.260 1.00 96.19 92 ILE A C 1
ATOM 716 O O . ILE A 1 92 ? -0.986 -4.661 13.822 1.00 96.19 92 ILE A O 1
ATOM 720 N N . LYS A 1 93 ? -2.628 -5.248 15.215 1.00 96.19 93 LYS A N 1
ATOM 721 C CA . LYS A 1 93 ? -1.895 -6.379 15.809 1.00 96.19 93 LYS A CA 1
ATOM 722 C C . LYS A 1 93 ? -2.017 -7.681 15.017 1.00 96.19 93 LYS A C 1
ATOM 724 O O . LYS A 1 93 ? -1.281 -8.631 15.290 1.00 96.19 93 LYS A O 1
ATOM 729 N N . CYS A 1 94 ? -2.940 -7.763 14.062 1.00 96.75 94 CYS A N 1
ATOM 730 C CA . CYS A 1 94 ? -3.169 -8.979 13.296 1.00 96.75 94 CYS A CA 1
ATOM 731 C C . CYS A 1 94 ? -1.961 -9.343 12.423 1.00 96.75 94 CYS A C 1
ATOM 733 O O . CYS A 1 94 ? -1.336 -8.501 11.780 1.00 96.75 94 CYS A O 1
ATOM 735 N N . LYS A 1 95 ? -1.678 -10.649 12.326 1.00 96.88 95 LYS A N 1
ATOM 736 C CA . LYS A 1 95 ? -0.580 -11.187 11.501 1.00 96.88 95 LYS A CA 1
ATOM 737 C C . LYS A 1 95 ? -0.698 -10.771 10.032 1.00 96.88 95 LYS A C 1
ATOM 739 O O . LYS A 1 95 ? 0.305 -10.515 9.374 1.00 96.88 95 LYS A O 1
ATOM 744 N N . THR A 1 96 ? -1.927 -10.695 9.524 1.00 95.75 96 THR A N 1
ATOM 745 C CA . THR A 1 96 ? -2.230 -10.265 8.153 1.00 95.75 96 THR A CA 1
ATOM 746 C C . THR A 1 96 ? -1.819 -8.819 7.905 1.00 95.75 96 THR A C 1
ATOM 748 O O . THR A 1 96 ? -1.217 -8.533 6.872 1.00 95.75 96 THR A O 1
ATOM 751 N N . HIS A 1 97 ? -2.094 -7.930 8.861 1.00 96.75 97 HIS A N 1
ATOM 752 C CA . HIS A 1 97 ? -1.676 -6.533 8.813 1.00 96.75 97 HIS A CA 1
ATOM 753 C C . HIS A 1 97 ? -0.156 -6.407 8.853 1.00 96.75 97 HIS A C 1
ATOM 755 O O . HIS A 1 97 ? 0.414 -5.767 7.981 1.00 96.75 97 HIS A O 1
ATOM 761 N N . LEU A 1 98 ? 0.512 -7.083 9.793 1.00 96.31 98 LEU A N 1
ATOM 762 C CA . LEU A 1 98 ? 1.976 -7.049 9.906 1.00 96.31 98 LEU A CA 1
ATOM 763 C C . LEU A 1 98 ? 2.670 -7.504 8.615 1.00 96.31 98 LEU A C 1
ATOM 765 O O . LEU A 1 98 ? 3.624 -6.868 8.170 1.00 96.31 98 LEU A O 1
ATOM 769 N N . LYS A 1 99 ? 2.154 -8.564 7.977 1.00 95.88 99 LYS A N 1
ATOM 770 C CA . LYS A 1 99 ? 2.658 -9.025 6.679 1.00 95.88 99 LYS A CA 1
ATOM 771 C C . LYS A 1 99 ? 2.474 -7.958 5.595 1.00 95.88 99 LYS A C 1
ATOM 773 O O . LYS A 1 99 ? 3.433 -7.606 4.915 1.00 95.88 99 LYS A O 1
ATOM 778 N N . ARG A 1 100 ? 1.260 -7.415 5.455 1.00 95.12 100 ARG A N 1
ATOM 779 C CA . ARG A 1 100 ? 0.963 -6.374 4.454 1.00 95.12 100 ARG A CA 1
ATOM 780 C C . ARG A 1 100 ? 1.746 -5.091 4.694 1.00 95.12 100 ARG A C 1
ATOM 782 O O . ARG A 1 100 ? 2.144 -4.448 3.735 1.00 95.12 100 ARG A O 1
ATOM 789 N N . LYS A 1 101 ? 1.984 -4.729 5.951 1.00 95.06 101 LYS A N 1
ATOM 790 C CA . LYS A 1 101 ? 2.794 -3.573 6.328 1.00 95.06 101 LYS A CA 1
ATOM 791 C C . LYS A 1 101 ? 4.227 -3.711 5.820 1.00 95.06 101 LYS A C 1
ATOM 793 O O . LYS A 1 101 ? 4.706 -2.792 5.170 1.00 95.06 101 LYS A O 1
ATOM 798 N N . ALA A 1 102 ? 4.861 -4.863 6.033 1.00 93.50 102 ALA A N 1
ATOM 799 C CA . ALA A 1 102 ? 6.207 -5.117 5.520 1.00 93.50 102 ALA A CA 1
ATOM 800 C C . ALA A 1 102 ? 6.262 -5.049 3.980 1.00 93.50 102 ALA A C 1
ATOM 802 O O . ALA A 1 102 ? 7.156 -4.424 3.414 1.00 93.50 102 ALA A O 1
ATOM 803 N N . GLU A 1 103 ? 5.274 -5.636 3.294 1.00 91.62 103 GLU A N 1
ATOM 804 C CA . GLU A 1 103 ? 5.164 -5.556 1.829 1.00 91.62 103 GLU A CA 1
ATOM 805 C C . GLU A 1 103 ? 4.936 -4.113 1.343 1.00 91.62 103 GLU A C 1
ATOM 807 O O . GLU A 1 103 ? 5.480 -3.703 0.317 1.00 91.62 103 GLU A O 1
ATOM 812 N N . PHE A 1 104 ? 4.128 -3.339 2.069 1.00 89.94 104 PHE A N 1
ATOM 813 C CA . PHE A 1 104 ? 3.839 -1.945 1.754 1.00 89.94 104 PHE A CA 1
ATOM 814 C C . PHE A 1 104 ? 5.075 -1.059 1.920 1.00 89.94 104 PHE A C 1
ATOM 816 O O . PHE A 1 104 ? 5.373 -0.279 1.021 1.00 89.94 104 PHE A O 1
ATOM 823 N N . GLU A 1 105 ? 5.818 -1.205 3.019 1.00 89.69 105 GLU A N 1
ATOM 824 C CA . GLU A 1 105 ? 7.064 -0.468 3.265 1.00 89.69 105 GLU A CA 1
ATOM 825 C C . GLU A 1 105 ? 8.097 -0.764 2.167 1.00 89.69 105 GLU A C 1
ATOM 827 O O . GLU A 1 105 ? 8.592 0.165 1.530 1.00 89.69 105 GLU A O 1
ATOM 832 N N . GLN A 1 106 ? 8.296 -2.042 1.820 1.00 86.31 106 GLN A N 1
ATOM 833 C CA . GLN A 1 106 ? 9.186 -2.436 0.723 1.00 86.31 106 GLN A CA 1
ATOM 834 C C . GLN A 1 106 ? 8.769 -1.821 -0.623 1.00 86.31 106 GLN A C 1
ATOM 836 O O . GLN A 1 106 ? 9.612 -1.385 -1.409 1.00 86.31 106 GLN A O 1
ATOM 841 N N . ARG A 1 107 ? 7.466 -1.782 -0.924 1.00 83.50 107 ARG A N 1
ATOM 842 C CA . ARG A 1 107 ? 6.962 -1.144 -2.151 1.00 83.50 107 ARG A CA 1
ATOM 843 C C . ARG A 1 107 ? 7.130 0.365 -2.119 1.00 83.50 107 ARG A C 1
ATOM 845 O O . ARG A 1 107 ? 7.463 0.937 -3.148 1.00 83.50 107 ARG A O 1
ATOM 852 N N . ASN A 1 108 ? 6.889 1.005 -0.982 1.00 80.25 108 ASN A N 1
ATOM 853 C CA . ASN A 1 108 ? 6.982 2.452 -0.840 1.00 80.25 108 ASN A CA 1
ATOM 854 C C . ASN A 1 108 ? 8.427 2.949 -0.992 1.00 80.25 108 ASN A C 1
ATOM 856 O O . ASN A 1 108 ? 8.654 3.973 -1.633 1.00 80.25 108 ASN A O 1
ATOM 860 N N . ASP A 1 109 ? 9.405 2.192 -0.495 1.00 73.38 109 ASP A N 1
ATOM 861 C CA . ASP A 1 109 ? 10.824 2.497 -0.707 1.00 73.38 109 ASP A CA 1
ATOM 862 C C . ASP A 1 109 ? 11.217 2.407 -2.192 1.00 73.38 109 ASP A C 1
ATOM 864 O O . ASP A 1 109 ? 11.993 3.225 -2.691 1.00 73.38 109 ASP A O 1
ATOM 868 N N . ASN A 1 110 ? 10.610 1.470 -2.925 1.00 66.94 110 ASN A N 1
ATOM 869 C CA . ASN A 1 110 ? 10.826 1.285 -4.362 1.00 66.94 110 ASN A CA 1
ATOM 870 C C . ASN A 1 110 ? 10.005 2.250 -5.235 1.00 66.94 110 ASN A C 1
ATOM 872 O O . ASN A 1 110 ? 10.400 2.554 -6.359 1.00 66.94 110 ASN A O 1
ATOM 876 N N . ASN A 1 111 ? 8.875 2.746 -4.728 1.00 64.25 111 ASN A N 1
ATOM 877 C CA . ASN A 1 111 ? 7.962 3.669 -5.402 1.00 64.25 111 ASN A CA 1
ATOM 878 C C . ASN A 1 111 ? 8.257 5.130 -5.031 1.00 64.25 111 ASN A C 1
ATOM 880 O O . ASN A 1 111 ? 7.364 5.962 -4.881 1.00 64.25 111 ASN A O 1
ATOM 884 N N . ARG A 1 112 ? 9.532 5.472 -4.867 1.00 72.38 112 ARG A N 1
ATOM 885 C CA . ARG A 1 112 ? 9.938 6.866 -5.010 1.00 72.38 112 ARG A CA 1
ATOM 886 C C . ARG A 1 112 ? 10.003 7.142 -6.500 1.00 72.38 112 ARG A C 1
ATOM 888 O O . ARG A 1 112 ? 10.776 6.495 -7.203 1.00 72.38 112 ARG A O 1
ATOM 895 N N . GLN A 1 113 ? 9.177 8.072 -6.978 1.00 70.50 113 GLN A N 1
ATOM 896 C CA . GLN A 1 113 ? 9.177 8.497 -8.375 1.00 70.50 113 GLN A CA 1
ATOM 897 C C . GLN A 1 113 ? 10.612 8.829 -8.798 1.00 70.50 113 GLN A C 1
ATOM 899 O O . GLN A 1 113 ? 11.204 9.810 -8.347 1.00 70.50 113 GLN A O 1
ATOM 904 N N . ARG A 1 114 ? 11.191 7.972 -9.640 1.00 71.31 114 ARG A N 1
ATOM 905 C CA . ARG A 1 114 ? 12.511 8.201 -10.215 1.00 71.31 114 ARG A CA 1
ATOM 906 C C . ARG A 1 114 ? 12.369 9.215 -11.336 1.00 71.31 114 ARG A C 1
ATOM 908 O O . ARG A 1 114 ? 11.485 9.102 -12.184 1.00 71.31 114 ARG A O 1
ATOM 915 N N . THR A 1 115 ? 13.247 10.211 -11.352 1.00 78.00 115 THR A N 1
ATOM 916 C CA . THR A 1 115 ? 13.352 11.110 -12.503 1.00 78.00 115 THR A CA 1
ATOM 917 C C . THR A 1 115 ? 13.768 10.298 -13.729 1.00 78.00 115 THR A C 1
ATOM 919 O O . THR A 1 115 ? 14.461 9.281 -13.599 1.00 78.00 115 THR A O 1
ATOM 922 N N . ILE A 1 116 ? 13.373 10.749 -14.923 1.00 76.88 116 ILE A N 1
ATOM 923 C CA . ILE A 1 116 ? 13.755 10.110 -16.195 1.00 76.88 116 ILE A CA 1
ATOM 924 C C . ILE A 1 116 ? 15.279 9.913 -16.242 1.00 76.88 116 ILE A C 1
ATOM 926 O O . ILE A 1 116 ? 15.755 8.814 -16.513 1.00 76.88 116 ILE A O 1
ATOM 930 N N . THR A 1 117 ? 16.040 10.933 -15.838 1.00 76.25 117 THR A N 1
ATOM 931 C CA . THR A 1 117 ? 17.505 10.901 -15.754 1.00 76.25 117 THR A CA 1
ATOM 932 C C . THR A 1 117 ? 18.025 9.786 -14.842 1.00 76.25 117 THR A C 1
ATOM 934 O O . THR A 1 117 ? 18.863 8.997 -15.268 1.00 76.25 117 THR A O 1
ATOM 937 N N . SER A 1 118 ? 17.486 9.652 -13.624 1.00 75.56 118 SER A N 1
ATOM 938 C CA . SER A 1 118 ? 17.907 8.597 -12.685 1.00 75.56 118 SER A CA 1
ATOM 939 C C . SER A 1 118 ? 17.543 7.181 -13.147 1.00 75.56 118 SER A C 1
ATOM 941 O O . SER A 1 118 ? 18.224 6.221 -12.796 1.00 75.56 118 SER A O 1
ATOM 943 N N . SER A 1 119 ? 16.483 7.043 -13.950 1.00 71.56 119 SER A N 1
ATOM 944 C CA . SER A 1 119 ? 16.080 5.756 -14.527 1.00 71.56 119 SER A CA 1
ATOM 945 C C . SER A 1 119 ? 17.004 5.345 -15.673 1.00 71.56 119 SER A C 1
ATOM 947 O O . SER A 1 119 ? 17.393 4.184 -15.752 1.00 71.56 119 SER A O 1
ATOM 949 N N . ILE A 1 120 ? 17.411 6.302 -16.516 1.00 74.25 120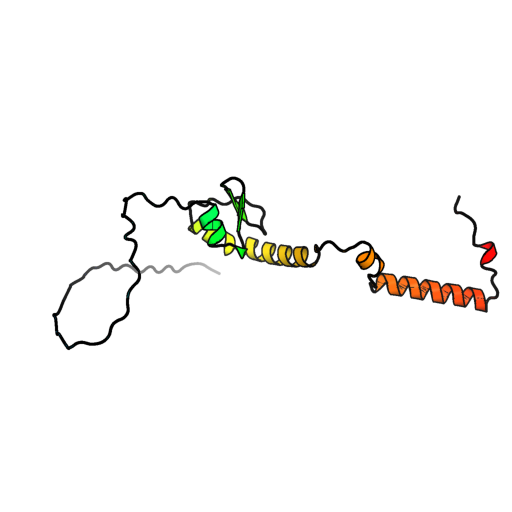 ILE A N 1
ATOM 950 C CA . ILE A 1 120 ? 18.378 6.083 -17.604 1.00 74.25 120 ILE A CA 1
ATOM 951 C C . ILE A 1 120 ? 19.772 5.760 -17.044 1.00 74.25 120 ILE A C 1
ATOM 953 O O . ILE A 1 120 ? 20.465 4.892 -17.565 1.00 74.25 120 ILE A O 1
ATOM 957 N N . GLN A 1 121 ? 20.165 6.416 -15.951 1.00 70.56 121 GLN A N 1
ATOM 958 C CA . GLN A 1 121 ? 21.449 6.209 -15.267 1.00 70.56 121 GLN A CA 1
ATOM 959 C C . GLN A 1 121 ? 21.458 4.991 -14.331 1.00 70.56 121 GLN A C 1
ATOM 961 O O . GLN A 1 121 ? 22.416 4.781 -13.588 1.00 70.56 121 GLN A O 1
ATOM 966 N N . CYS A 1 122 ? 20.399 4.179 -14.324 1.00 63.50 122 CYS A N 1
ATOM 967 C CA . CYS A 1 122 ? 20.361 2.983 -13.500 1.00 63.50 122 CYS A CA 1
ATOM 968 C C . CYS A 1 122 ? 21.267 1.902 -14.114 1.00 63.50 122 CYS A C 1
ATOM 970 O O . CYS A 1 122 ? 20.849 1.120 -14.969 1.00 63.50 122 CYS A O 1
ATOM 972 N N . HIS A 1 123 ? 22.520 1.863 -13.658 1.00 69.31 123 HIS A N 1
ATOM 973 C CA . HIS A 1 123 ? 23.485 0.796 -13.925 1.00 69.31 123 HIS A CA 1
ATOM 974 C C . HIS A 1 123 ? 23.090 -0.465 -13.149 1.00 69.31 123 HIS A C 1
ATOM 976 O O . HIS A 1 123 ? 23.651 -0.786 -12.107 1.00 69.31 123 HIS A O 1
ATOM 982 N N . THR A 1 124 ? 22.040 -1.135 -13.612 1.00 76.44 124 THR A N 1
ATOM 983 C CA . THR A 1 124 ? 21.708 -2.484 -13.136 1.00 76.44 124 THR A CA 1
ATOM 984 C C . THR A 1 124 ? 22.711 -3.487 -13.702 1.00 76.44 124 THR A C 1
ATOM 986 O O . THR A 1 124 ? 23.219 -3.278 -14.805 1.00 76.44 124 THR A O 1
ATOM 989 N N . ASP A 1 125 ? 22.939 -4.606 -13.009 1.00 70.69 125 ASP A N 1
ATOM 990 C CA . ASP A 1 125 ? 23.840 -5.672 -13.480 1.00 70.69 125 ASP A CA 1
ATOM 991 C C . ASP A 1 125 ? 23.482 -6.146 -14.901 1.00 70.69 125 ASP A C 1
ATOM 993 O O . ASP A 1 125 ? 24.353 -6.366 -15.737 1.00 70.69 125 ASP A O 1
ATOM 997 N N . THR A 1 126 ? 22.185 -6.205 -15.225 1.00 76.06 126 THR A N 1
ATOM 998 C CA . THR A 1 126 ? 21.689 -6.537 -16.572 1.00 76.06 126 THR A CA 1
ATOM 999 C C . THR A 1 126 ? 22.020 -5.471 -17.625 1.00 76.06 126 THR A C 1
ATOM 1001 O O . THR A 1 126 ? 22.199 -5.795 -18.798 1.00 76.06 126 THR A O 1
ATOM 1004 N N . GLN A 1 127 ? 22.067 -4.187 -17.257 1.00 79.12 127 GLN A N 1
ATOM 1005 C CA . GLN A 1 127 ? 22.455 -3.120 -18.186 1.00 79.12 127 GLN A CA 1
ATOM 1006 C C . GLN A 1 127 ? 23.968 -3.138 -18.425 1.00 79.12 127 GLN A C 1
ATOM 1008 O O . GLN A 1 127 ? 24.399 -3.034 -19.573 1.00 79.12 127 GLN A O 1
ATOM 1013 N N . MET A 1 128 ? 24.754 -3.363 -17.370 1.00 80.56 128 MET A N 1
ATOM 1014 C CA . MET A 1 128 ? 26.206 -3.512 -17.474 1.00 80.56 128 MET A CA 1
ATOM 1015 C C . MET A 1 128 ? 26.588 -4.715 -18.342 1.00 80.56 128 MET A C 1
ATOM 1017 O O . MET A 1 128 ? 27.404 -4.566 -19.248 1.00 80.56 128 MET A O 1
ATOM 1021 N N . SER A 1 129 ? 25.920 -5.861 -18.166 1.00 82.56 129 SER A N 1
ATOM 1022 C CA . SER A 1 129 ? 26.178 -7.052 -18.985 1.00 82.56 129 SER A CA 1
ATOM 1023 C C . SER A 1 129 ? 25.859 -6.825 -20.467 1.00 82.56 129 SER A C 1
ATOM 1025 O O . SER A 1 129 ? 26.559 -7.327 -21.340 1.00 82.56 129 SER A O 1
ATOM 1027 N N . ARG A 1 130 ? 24.816 -6.046 -20.790 1.00 84.00 130 ARG A N 1
ATOM 1028 C CA . ARG A 1 130 ? 24.504 -5.681 -22.185 1.00 84.00 130 ARG A CA 1
ATOM 1029 C C . ARG A 1 130 ? 25.589 -4.804 -22.799 1.00 84.00 130 ARG A C 1
ATOM 1031 O O . ARG A 1 130 ? 25.920 -4.995 -23.968 1.00 84.00 130 ARG A O 1
ATOM 1038 N N . ILE A 1 131 ? 26.127 -3.855 -22.032 1.00 87.25 131 ILE A N 1
ATOM 1039 C CA . ILE A 1 131 ? 27.225 -2.993 -22.486 1.00 87.25 131 ILE A CA 1
ATOM 1040 C C . ILE A 1 131 ? 28.472 -3.840 -22.749 1.00 87.25 131 ILE A C 1
ATOM 1042 O O . ILE A 1 131 ? 29.064 -3.710 -23.816 1.00 87.25 131 ILE A O 1
ATOM 1046 N N . GLU A 1 132 ? 28.822 -4.741 -21.833 1.00 90.38 132 GLU A N 1
ATOM 1047 C CA . GLU A 1 132 ? 29.974 -5.637 -21.969 1.00 90.38 132 GLU A CA 1
ATOM 1048 C C . GLU A 1 132 ? 29.852 -6.542 -23.203 1.00 90.38 132 GLU A C 1
ATOM 1050 O O . GLU A 1 132 ? 30.744 -6.549 -24.047 1.00 90.38 132 GLU A O 1
ATOM 1055 N N . VAL A 1 133 ? 28.702 -7.201 -23.392 1.00 89.12 133 VAL A N 1
ATOM 1056 C CA . VAL A 1 133 ? 28.436 -8.034 -24.581 1.00 89.12 133 VAL A CA 1
ATOM 1057 C C . VAL A 1 133 ? 28.522 -7.218 -25.874 1.00 89.12 133 VAL A C 1
ATOM 1059 O O . VAL A 1 133 ? 29.050 -7.697 -26.876 1.00 89.12 133 VAL A O 1
ATOM 1062 N N . THR A 1 134 ? 28.038 -5.974 -25.864 1.00 89.44 134 THR A N 1
ATOM 1063 C CA . THR A 1 134 ? 28.128 -5.090 -27.037 1.00 89.44 134 THR A CA 1
ATOM 1064 C C . THR A 1 134 ? 29.582 -4.721 -27.340 1.00 89.44 134 THR A C 1
ATOM 1066 O O . THR A 1 134 ? 29.988 -4.728 -28.500 1.00 89.44 134 THR A O 1
ATOM 1069 N N . GLN A 1 135 ? 30.382 -4.425 -26.313 1.00 92.50 135 GLN A N 1
ATOM 1070 C CA . GLN A 1 135 ? 31.799 -4.091 -26.473 1.00 92.50 135 GLN A CA 1
ATOM 1071 C C . GLN A 1 135 ? 32.620 -5.285 -26.969 1.00 92.50 135 GLN A C 1
ATOM 1073 O O . GLN A 1 135 ? 33.406 -5.130 -27.903 1.00 92.50 135 GLN A O 1
ATOM 1078 N N . GLU A 1 136 ? 32.403 -6.469 -26.396 1.00 93.38 136 GLU A N 1
ATOM 1079 C CA . GLU A 1 136 ? 33.011 -7.731 -26.835 1.00 93.38 136 GLU A CA 1
ATOM 1080 C C . GLU A 1 136 ? 32.690 -8.022 -28.307 1.00 93.38 136 GLU A C 1
ATOM 1082 O O . GLU A 1 136 ? 33.582 -8.340 -29.097 1.00 93.38 136 GLU A O 1
ATOM 1087 N N . PHE A 1 137 ? 31.429 -7.838 -28.704 1.00 90.81 137 PHE A N 1
ATOM 1088 C CA . PHE A 1 137 ? 30.997 -8.022 -30.085 1.00 90.81 137 PHE A CA 1
ATOM 1089 C C . PHE A 1 137 ? 31.685 -7.041 -31.046 1.00 90.81 137 PHE A C 1
ATOM 1091 O O . PHE A 1 137 ? 32.253 -7.461 -32.055 1.00 90.81 137 PHE A O 1
ATOM 1098 N N . VAL A 1 138 ? 31.702 -5.744 -30.719 1.00 92.06 138 VAL A N 1
ATOM 1099 C CA . VAL A 1 138 ? 32.383 -4.727 -31.541 1.00 92.06 138 VAL A CA 1
ATOM 1100 C C . VAL A 1 138 ? 33.876 -5.036 -31.657 1.00 92.06 138 VAL A C 1
ATOM 1102 O O . VAL A 1 138 ? 34.432 -4.977 -32.755 1.00 92.06 138 VAL A O 1
ATOM 1105 N N . LYS A 1 139 ? 34.525 -5.424 -30.554 1.00 93.56 139 LYS A N 1
ATOM 1106 C CA . LYS A 1 139 ? 35.939 -5.822 -30.538 1.00 93.56 139 LYS A CA 1
ATOM 1107 C C . LYS A 1 139 ? 36.202 -7.009 -31.469 1.00 93.56 139 LYS A C 1
ATOM 1109 O O . LYS A 1 139 ? 37.134 -6.952 -32.268 1.00 93.56 139 LYS A O 1
ATOM 1114 N N . MET A 1 140 ? 35.356 -8.036 -31.423 1.00 93.06 140 MET A N 1
ATOM 1115 C CA . MET A 1 140 ? 35.454 -9.206 -32.300 1.00 93.06 140 MET A CA 1
ATOM 1116 C C . MET A 1 140 ? 35.332 -8.830 -33.785 1.00 93.06 140 MET A C 1
ATOM 1118 O O . MET A 1 140 ? 36.122 -9.295 -34.608 1.00 93.06 140 MET A O 1
ATOM 1122 N N . CYS A 1 141 ? 34.387 -7.954 -34.140 1.00 90.56 141 CYS A N 1
ATOM 1123 C CA . CYS A 1 141 ? 34.237 -7.472 -35.516 1.00 90.56 141 CYS A CA 1
ATOM 1124 C C . CYS A 1 141 ? 35.477 -6.710 -36.003 1.00 90.56 141 CYS A C 1
ATOM 1126 O O . CYS A 1 141 ? 35.915 -6.918 -37.136 1.00 90.56 141 CYS A O 1
ATOM 1128 N N . LEU A 1 142 ? 36.066 -5.869 -35.147 1.00 89.75 142 LEU A N 1
ATOM 1129 C CA . LEU A 1 142 ? 37.284 -5.121 -35.467 1.00 89.75 142 LEU A CA 1
ATOM 1130 C C . LEU A 1 142 ? 38.486 -6.051 -35.691 1.00 89.75 142 LEU A C 1
ATOM 1132 O O . LEU A 1 142 ? 39.220 -5.878 -36.665 1.00 89.75 142 LEU A O 1
ATOM 1136 N N . GLU A 1 143 ? 38.665 -7.063 -34.839 1.00 93.44 143 GLU A N 1
ATOM 1137 C CA . GLU A 1 143 ? 39.736 -8.063 -34.976 1.00 93.44 143 GLU A CA 1
ATOM 1138 C C . GLU A 1 143 ? 39.595 -8.885 -36.262 1.00 93.44 143 GLU A C 1
ATOM 1140 O O . GLU A 1 143 ? 40.575 -9.122 -36.973 1.00 93.44 143 GLU A O 1
ATOM 1145 N N . ALA A 1 144 ? 38.363 -9.261 -36.603 1.00 92.38 144 ALA A N 1
ATOM 1146 C CA . ALA A 1 144 ? 38.046 -9.997 -37.821 1.00 92.38 144 ALA A CA 1
ATOM 1147 C C . ALA A 1 144 ? 38.022 -9.116 -39.088 1.00 92.38 144 ALA A C 1
ATOM 1149 O O . ALA A 1 144 ? 37.782 -9.633 -40.180 1.00 92.38 144 ALA A O 1
ATOM 1150 N N . LYS A 1 145 ? 38.279 -7.802 -38.966 1.00 89.50 145 LYS A N 1
ATOM 1151 C CA . LYS A 1 145 ? 38.190 -6.813 -40.058 1.00 89.50 145 LYS A CA 1
ATOM 1152 C C . LYS A 1 145 ? 36.830 -6.842 -40.770 1.00 89.50 145 LYS A C 1
ATOM 1154 O O . LYS A 1 145 ? 36.758 -6.658 -41.985 1.00 89.50 145 LYS A O 1
ATOM 1159 N N . ILE A 1 146 ? 35.759 -7.097 -40.020 1.00 87.69 146 ILE A N 1
ATOM 1160 C CA . ILE A 1 146 ? 34.388 -7.116 -40.533 1.00 87.69 146 ILE A CA 1
ATOM 1161 C C . ILE A 1 146 ? 33.885 -5.665 -40.591 1.00 87.69 146 ILE A C 1
ATOM 1163 O O . ILE A 1 146 ? 33.800 -5.024 -39.542 1.00 87.69 146 ILE A O 1
ATOM 1167 N N . PRO A 1 147 ? 33.540 -5.129 -41.778 1.00 84.00 147 PRO A N 1
ATOM 1168 C CA . PRO A 1 147 ? 33.049 -3.759 -41.905 1.00 84.00 147 PRO A CA 1
ATOM 1169 C C . PRO A 1 147 ? 31.667 -3.610 -41.258 1.00 84.00 147 PRO A C 1
ATOM 1171 O O . PRO A 1 147 ? 30.695 -4.216 -41.717 1.00 84.00 147 PRO A O 1
ATOM 1174 N N . LEU A 1 148 ? 31.566 -2.795 -40.206 1.00 81.50 148 LEU A N 1
ATOM 1175 C CA . LEU A 1 148 ? 30.297 -2.530 -39.518 1.00 81.50 148 LEU A CA 1
ATOM 1176 C C . LEU A 1 148 ? 29.373 -1.621 -40.342 1.00 81.50 148 LEU A C 1
ATOM 1178 O O . LEU A 1 148 ? 28.157 -1.696 -40.184 1.00 81.50 148 LEU A O 1
ATOM 1182 N N . GLU A 1 149 ? 29.907 -0.834 -41.284 1.00 82.00 149 GLU A N 1
ATOM 1183 C CA . GLU A 1 149 ? 29.107 0.076 -42.122 1.00 82.00 149 GLU A CA 1
ATOM 1184 C C . GLU A 1 149 ? 28.137 -0.670 -43.044 1.00 82.00 149 GLU A C 1
ATOM 1186 O O . GLU A 1 149 ? 27.174 -0.097 -43.546 1.00 82.00 149 GLU A O 1
ATOM 1191 N N . LYS A 1 150 ? 28.394 -1.958 -43.300 1.00 74.06 150 LYS A N 1
ATOM 1192 C CA . LYS A 1 150 ? 27.516 -2.809 -44.112 1.00 74.06 150 LYS A CA 1
ATOM 1193 C C . LYS A 1 150 ? 26.358 -3.411 -43.316 1.00 74.06 150 LYS A C 1
ATOM 1195 O O . LYS A 1 150 ? 25.420 -3.904 -43.934 1.00 74.06 150 LYS A O 1
ATOM 1200 N N . ALA A 1 151 ? 26.426 -3.365 -41.986 1.00 73.56 151 ALA A N 1
ATOM 1201 C CA . ALA A 1 151 ? 25.370 -3.822 -41.086 1.00 73.56 151 ALA A CA 1
ATOM 1202 C C . ALA A 1 151 ? 24.437 -2.681 -40.632 1.00 73.56 151 ALA A C 1
ATOM 1204 O O . ALA A 1 151 ? 23.374 -2.954 -40.079 1.00 73.56 151 ALA A O 1
ATOM 1205 N N . ASP A 1 152 ? 24.810 -1.419 -40.875 1.00 74.88 152 ASP A N 1
ATOM 1206 C CA . ASP A 1 152 ? 24.006 -0.241 -40.536 1.00 74.88 152 ASP A CA 1
ATOM 1207 C C . ASP A 1 152 ? 22.995 0.068 -41.649 1.00 74.88 152 ASP A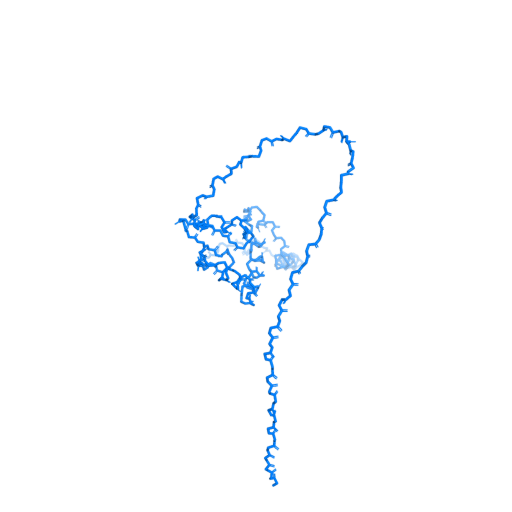 C 1
ATOM 1209 O O . ASP A 1 152 ? 23.187 0.934 -42.504 1.00 74.88 152 ASP A O 1
ATOM 1213 N N . HIS A 1 153 ? 21.921 -0.714 -41.679 1.00 78.69 153 HIS A N 1
ATOM 1214 C CA . HIS A 1 153 ? 20.765 -0.453 -42.525 1.00 78.69 153 HIS A CA 1
ATOM 1215 C C . HIS A 1 153 ? 19.503 -0.365 -41.656 1.00 78.69 153 HIS A C 1
ATOM 1217 O O . HIS A 1 153 ? 19.366 -1.123 -40.689 1.00 78.69 153 HIS A O 1
ATOM 1223 N N . PRO A 1 154 ? 18.548 0.525 -41.979 1.00 79.00 154 PRO A N 1
ATOM 1224 C CA . PRO A 1 154 ? 17.293 0.590 -41.244 1.00 79.00 154 PRO A CA 1
ATOM 1225 C C . PRO A 1 154 ? 16.586 -0.767 -41.313 1.00 79.00 154 PRO A C 1
ATOM 1227 O O . PRO A 1 154 ? 16.525 -1.392 -42.372 1.00 79.00 154 PRO A O 1
ATOM 1230 N N . SER A 1 155 ? 16.073 -1.234 -40.174 1.00 74.69 155 SER A N 1
ATOM 1231 C CA . SER A 1 155 ? 15.217 -2.420 -40.150 1.00 74.69 155 SER A CA 1
ATOM 1232 C C . SER A 1 155 ? 13.944 -2.104 -40.935 1.00 74.69 155 SER A C 1
ATOM 1234 O O . SER A 1 155 ? 13.256 -1.139 -40.600 1.00 74.69 155 SER A O 1
ATOM 1236 N N . VAL A 1 156 ? 13.675 -2.883 -41.986 1.00 59.56 156 VAL A N 1
ATOM 1237 C CA . VAL A 1 156 ? 12.423 -2.837 -42.763 1.00 59.56 156 VAL A CA 1
ATOM 1238 C C . VAL A 1 156 ? 11.272 -3.394 -41.934 1.00 59.56 156 VAL A C 1
ATOM 1240 O O . VAL A 1 156 ? 11.518 -4.371 -41.188 1.00 59.56 156 VAL A O 1
#

InterPro domains:
  IPR033375 CGG triplet repeat-binding protein 1 [PTHR32344] (41-156)

Secondary structure (DSSP, 8-state):
----------------------------------------------------HHHHHHHTTTTEEEETTEEEETTT--EE-TT-HHHHHHHHHSHHHHHHHHHHHHHHHH-S---HHHHHT---HHHHHHHHHHHHHHHHHHHTT--GGGT-----

pLDDT: mean 73.15, std 23.93, range [26.88, 97.62]